Protein AF-A0A914E2M4-F1 (afdb_monomer)

Radius of gyration: 13.83 Å; Cα contacts (8 Å, |Δi|>4): 67; chains: 1; bounding box: 36×30×30 Å

pLDDT: mean 78.27, std 14.94, range [34.06, 93.44]

Secondary structure (DSSP, 8-state):
----------TT--------BPTT-S-TT---TTEEEEE-TTSS--EEEEETTT----------TTSPPP----

Solvent-accessible surface area (backbone atoms only — not comparable to full-atom values): 5306 Å² total; per-residue (Å²): 134,87,79,93,69,80,94,71,74,48,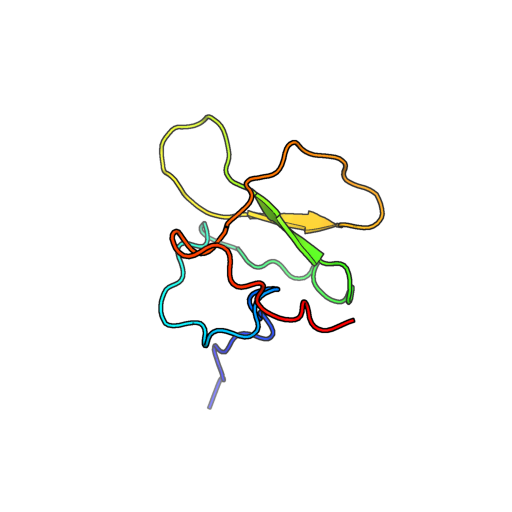69,68,70,54,80,79,87,77,86,52,55,32,94,76,37,79,48,92,82,70,83,52,96,51,56,39,78,46,67,63,93,82,74,79,71,35,33,41,69,42,52,50,86,81,56,86,73,92,83,85,86,86,78,50,94,87,70,58,77,70,74,60,78,125

InterPro domains:
  IPR001304 C-type lectin-like [PF00059] (6-62)
  IPR001304 C-type lectin-like [PS50041] (1-47)
  IPR016186 C-type lectin-like/link domain superfamily [G3DSA:3.10.100.10] (2-66)
  IPR016187 C-type lectin fold [SSF56436] (5-66)

Foldseek 3Di:
DDDPDDPDADQLRDDPPDAQADVCPPDPPPPDPQKDWDDDPPPPRHIYIDRNVPDDDDDDDDDDPVRDDRPRDD

Organism: NCBI:txid290746

Mean predicted aligned error: 7.98 Å

Sequence (74 aa):
MTTFGSNWVWSDGTPVSYTNWNIGQPGDAIKSPSAGLYVTKDGNGKWYSLDGQNDHAPFICQYHSDGSHTELLS

Structure (mmCIF, N/CA/C/O backbone):
data_AF-A0A914E2M4-F1
#
_entry.id   AF-A0A914E2M4-F1
#
loop_
_atom_site.group_PDB
_atom_site.id
_atom_site.type_symbol
_atom_site.label_atom_id
_atom_site.label_alt_id
_atom_site.label_comp_id
_atom_site.label_asym_id
_atom_site.label_entity_id
_atom_site.label_seq_id
_atom_site.pdbx_PDB_ins_code
_atom_site.Cartn_x
_atom_site.Cartn_y
_atom_site.Cartn_z
_atom_site.occupancy
_atom_site.B_iso_or_equiv
_atom_site.auth_seq_id
_atom_site.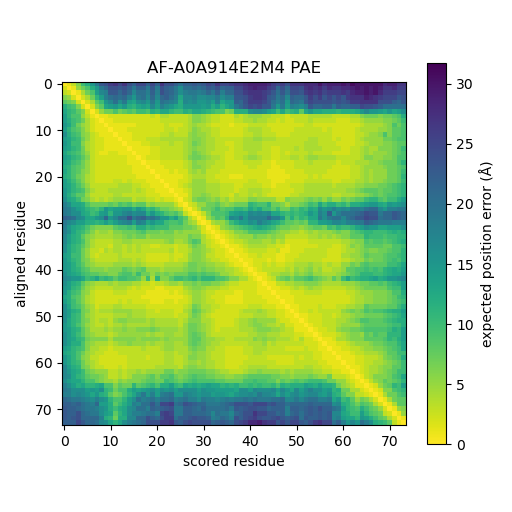auth_comp_id
_atom_site.auth_asym_id
_atom_site.auth_atom_id
_atom_site.pdbx_PDB_model_num
ATOM 1 N N . MET A 1 1 ? 18.559 -19.358 9.340 1.00 34.06 1 MET A N 1
ATOM 2 C CA . MET A 1 1 ? 17.096 -19.153 9.340 1.00 34.06 1 MET A CA 1
ATOM 3 C C . MET A 1 1 ? 16.842 -17.847 8.610 1.00 34.06 1 MET A C 1
ATOM 5 O O . MET A 1 1 ? 17.177 -16.804 9.147 1.00 34.06 1 MET A O 1
ATOM 9 N N . THR A 1 2 ? 16.415 -17.898 7.351 1.00 34.41 2 THR A N 1
ATOM 10 C CA . THR A 1 2 ? 16.157 -16.708 6.526 1.00 34.41 2 THR A CA 1
ATOM 11 C C . THR A 1 2 ? 14.763 -16.182 6.854 1.00 34.41 2 THR A C 1
ATOM 13 O O . THR A 1 2 ? 13.762 -16.816 6.534 1.00 34.41 2 THR A O 1
ATOM 16 N N . THR A 1 3 ? 14.696 -15.059 7.560 1.00 39.50 3 THR A N 1
ATOM 17 C CA . THR A 1 3 ? 13.451 -14.375 7.915 1.00 39.50 3 THR A CA 1
ATOM 18 C C . THR A 1 3 ? 12.859 -13.744 6.651 1.00 39.50 3 THR A C 1
ATOM 20 O O . THR A 1 3 ? 13.291 -12.678 6.228 1.00 39.50 3 THR A O 1
ATOM 23 N N . PHE A 1 4 ? 11.877 -14.389 6.019 1.00 48.03 4 PHE A N 1
ATOM 24 C CA . PHE A 1 4 ? 11.032 -13.757 4.995 1.00 48.03 4 PHE A CA 1
ATOM 25 C C . PHE A 1 4 ? 9.910 -12.954 5.679 1.00 48.03 4 PHE A C 1
ATOM 27 O O . PHE A 1 4 ? 8.737 -13.296 5.573 1.00 48.03 4 PHE A O 1
ATOM 34 N N . GLY A 1 5 ? 10.284 -11.929 6.451 1.00 48.34 5 GLY A N 1
ATOM 35 C CA . GLY A 1 5 ? 9.357 -11.001 7.108 1.00 48.34 5 GLY A CA 1
ATOM 36 C C . GLY A 1 5 ? 9.897 -9.577 6.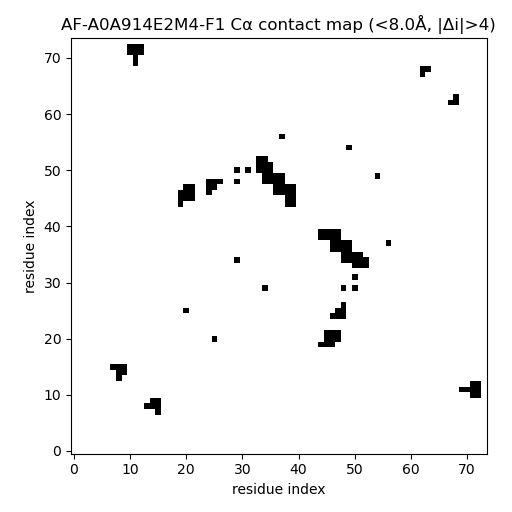968 1.00 48.34 5 GLY A C 1
ATOM 37 O O . GLY A 1 5 ? 10.920 -9.264 7.562 1.00 48.34 5 GLY A O 1
ATOM 38 N N . SER A 1 6 ? 9.399 -8.768 6.032 1.00 58.69 6 SER A N 1
ATOM 39 C CA . SER A 1 6 ? 8.169 -7.968 6.178 1.00 58.69 6 SER A CA 1
ATOM 40 C C . SER A 1 6 ? 8.366 -6.746 7.087 1.00 58.69 6 SER A C 1
ATOM 42 O O . SER A 1 6 ? 7.763 -6.659 8.146 1.00 58.69 6 SER A O 1
ATOM 44 N N . ASN A 1 7 ? 9.168 -5.770 6.647 1.00 71.44 7 ASN A N 1
ATOM 45 C CA . ASN A 1 7 ? 9.232 -4.424 7.249 1.00 71.44 7 ASN A CA 1
ATOM 46 C C . ASN A 1 7 ? 8.083 -3.506 6.770 1.00 71.44 7 ASN A C 1
ATOM 48 O O . ASN A 1 7 ? 8.235 -2.290 6.737 1.00 71.44 7 ASN A O 1
ATOM 52 N N . TRP A 1 8 ? 6.957 -4.080 6.343 1.00 79.50 8 TRP A N 1
ATOM 53 C CA . TRP A 1 8 ? 5.789 -3.320 5.901 1.00 79.50 8 TRP A CA 1
ATOM 54 C C . TRP A 1 8 ? 4.778 -3.226 7.033 1.00 79.50 8 TRP A C 1
ATOM 56 O O . TRP A 1 8 ? 4.472 -4.225 7.682 1.00 79.50 8 TRP A O 1
ATOM 66 N N . VAL A 1 9 ? 4.248 -2.025 7.228 1.00 85.75 9 VAL A N 1
ATOM 67 C CA . VAL A 1 9 ? 3.169 -1.730 8.167 1.00 85.75 9 VAL A CA 1
ATOM 68 C C . VAL A 1 9 ? 2.047 -1.035 7.411 1.00 85.75 9 VAL A C 1
ATOM 70 O O . VAL A 1 9 ? 2.305 -0.299 6.456 1.00 85.75 9 VAL A O 1
ATOM 73 N N . TRP A 1 10 ? 0.806 -1.278 7.820 1.00 87.06 10 TRP A N 1
ATOM 74 C CA . TRP A 1 10 ? -0.306 -0.461 7.354 1.00 87.06 10 TRP A CA 1
ATOM 75 C C . TRP A 1 10 ? -0.261 0.904 8.041 1.00 87.06 10 TRP A C 1
ATOM 77 O O . TRP A 1 10 ? 0.119 1.011 9.207 1.00 87.06 10 TRP A O 1
ATOM 87 N N . SER A 1 11 ? -0.655 1.953 7.319 1.00 85.75 11 SER A N 1
ATOM 88 C CA . SER A 1 11 ? -0.665 3.331 7.831 1.00 85.75 11 SER A CA 1
ATOM 89 C C . SER A 1 11 ? -1.643 3.545 8.991 1.00 85.75 11 SER A C 1
ATOM 91 O O . SER A 1 11 ? -1.519 4.517 9.726 1.00 85.75 11 SER A O 1
ATOM 93 N N . ASP A 1 12 ? -2.617 2.647 9.150 1.00 85.38 12 ASP A N 1
ATOM 94 C CA . ASP A 1 12 ? -3.587 2.640 10.248 1.00 85.38 12 ASP A CA 1
ATOM 95 C C . ASP A 1 12 ? -3.095 1.857 11.485 1.00 85.38 12 ASP A C 1
ATOM 97 O O . ASP A 1 12 ? -3.815 1.736 12.473 1.00 85.38 12 ASP A O 1
ATOM 101 N N . GLY A 1 13 ? -1.880 1.297 11.438 1.00 85.25 13 GLY A N 1
ATOM 102 C CA . GLY A 1 13 ? -1.291 0.518 12.527 1.00 85.25 13 GLY A CA 1
ATOM 103 C C . GLY A 1 13 ? -1.861 -0.893 12.690 1.00 85.25 13 GLY A C 1
ATOM 104 O O . GLY A 1 13 ? -1.438 -1.617 13.596 1.00 85.25 13 GLY A O 1
ATOM 105 N N . THR A 1 14 ? -2.790 -1.326 11.833 1.00 86.44 14 THR A N 1
ATOM 106 C CA . THR A 1 14 ? -3.310 -2.694 11.890 1.00 86.44 14 THR A CA 1
ATOM 107 C C . THR A 1 14 ? -2.220 -3.710 11.524 1.00 86.44 14 THR A C 1
ATOM 109 O O . THR A 1 14 ? -1.356 -3.451 10.678 1.00 86.44 14 THR A O 1
ATOM 112 N N . PRO A 1 15 ? -2.213 -4.897 12.159 1.00 88.06 15 PRO A N 1
ATOM 113 C CA . PRO A 1 15 ? -1.204 -5.905 11.871 1.00 88.06 15 PRO A CA 1
ATOM 114 C C . PRO A 1 15 ? -1.376 -6.460 10.454 1.00 88.06 15 PRO A C 1
ATOM 116 O O . PRO A 1 15 ? -2.478 -6.815 10.028 1.00 88.06 15 PRO A O 1
ATOM 119 N N . VAL A 1 16 ? -0.263 -6.614 9.736 1.00 87.00 16 VAL A N 1
ATOM 120 C CA . VAL A 1 16 ? -0.258 -7.247 8.413 1.00 87.00 16 VAL A CA 1
ATOM 121 C C . VAL A 1 16 ? -0.565 -8.740 8.561 1.00 87.00 16 VAL A C 1
ATOM 123 O O . VAL A 1 16 ? 0.275 -9.521 9.000 1.00 87.00 16 VAL A O 1
ATOM 126 N N . SER A 1 17 ? -1.774 -9.144 8.174 1.00 89.75 17 SER A N 1
ATOM 127 C CA . SER A 1 17 ? -2.224 -10.546 8.170 1.00 89.75 17 SER A CA 1
ATOM 128 C C . SER A 1 17 ? -2.259 -11.174 6.773 1.00 89.75 17 SER A C 1
ATOM 130 O O . SER A 1 17 ? -2.376 -12.391 6.637 1.00 89.75 17 SER A O 1
ATOM 132 N N . TYR A 1 18 ? -2.138 -10.355 5.727 1.00 89.94 18 TYR A N 1
ATOM 133 C CA . TYR A 1 18 ? -2.223 -10.772 4.333 1.00 89.94 18 TYR A CA 1
ATOM 134 C C . TYR A 1 18 ? -1.249 -9.976 3.469 1.00 89.94 18 TYR A C 1
ATOM 136 O O . TYR A 1 18 ? -1.106 -8.765 3.640 1.00 89.94 18 TYR A O 1
ATOM 144 N N . THR A 1 19 ? -0.615 -10.655 2.509 1.00 89.25 19 THR A N 1
ATOM 145 C CA . THR A 1 19 ? 0.150 -9.997 1.448 1.00 89.25 19 THR A CA 1
ATOM 146 C C . THR A 1 19 ? -0.159 -10.588 0.075 1.00 89.25 19 THR A C 1
ATOM 148 O O . THR A 1 19 ? -0.392 -11.790 -0.046 1.00 89.25 19 THR A O 1
ATOM 151 N N . ASN A 1 20 ? -0.146 -9.750 -0.967 1.00 91.88 20 ASN A N 1
ATOM 152 C CA . ASN A 1 20 ? -0.330 -10.176 -2.361 1.00 91.88 20 ASN A CA 1
ATOM 153 C C . ASN A 1 20 ? 0.756 -9.633 -3.298 1.00 91.88 20 ASN A C 1
ATOM 155 O O . ASN A 1 20 ? 0.473 -9.226 -4.425 1.00 91.88 20 ASN A O 1
ATOM 159 N N . TRP A 1 21 ? 2.002 -9.596 -2.833 1.00 89.88 21 TRP A N 1
ATOM 160 C CA . TRP A 1 21 ? 3.128 -9.130 -3.637 1.00 89.88 21 TRP A CA 1
ATOM 161 C C . TRP A 1 21 ? 3.267 -9.900 -4.953 1.00 89.88 21 TRP A C 1
ATOM 163 O O . TRP A 1 21 ? 3.037 -11.113 -5.020 1.00 89.88 21 TRP A O 1
ATOM 173 N N . ASN A 1 22 ? 3.635 -9.183 -6.015 1.00 90.88 22 ASN A N 1
ATOM 174 C CA . ASN A 1 22 ? 4.049 -9.822 -7.253 1.00 90.88 22 ASN A CA 1
ATOM 175 C C . ASN A 1 22 ? 5.384 -10.566 -7.065 1.00 90.88 22 ASN A C 1
ATOM 177 O O . ASN A 1 22 ? 6.136 -10.314 -6.123 1.00 90.88 22 ASN A O 1
ATOM 181 N N . ILE A 1 23 ? 5.712 -11.467 -7.990 1.00 88.19 23 ILE A N 1
ATOM 182 C CA . ILE A 1 23 ? 7.015 -12.138 -8.007 1.00 88.19 23 ILE A CA 1
ATOM 183 C C . ILE A 1 23 ? 8.129 -11.080 -8.063 1.00 88.19 23 ILE A C 1
ATOM 185 O O . ILE A 1 23 ? 8.111 -10.191 -8.914 1.00 88.19 23 ILE A O 1
ATOM 189 N N . GLY A 1 24 ? 9.093 -11.181 -7.143 1.00 85.25 24 GLY A N 1
ATOM 190 C CA . GLY A 1 24 ? 10.194 -10.221 -7.010 1.00 85.25 24 GLY A CA 1
ATOM 191 C C . GLY A 1 24 ? 9.839 -8.943 -6.243 1.00 85.25 24 GLY A C 1
ATOM 192 O O . GLY A 1 24 ? 10.644 -8.017 -6.223 1.00 85.25 24 GLY A O 1
ATOM 193 N N . GLN A 1 25 ? 8.654 -8.882 -5.629 1.00 85.81 25 GLN A N 1
ATOM 194 C CA . GLN A 1 25 ? 8.218 -7.796 -4.754 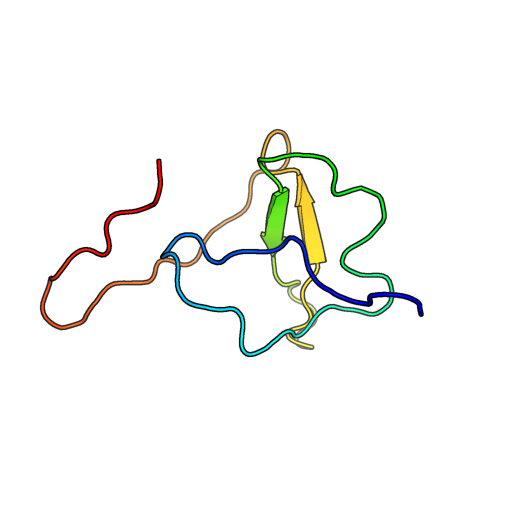1.00 85.81 25 GLN A CA 1
ATOM 195 C C . GLN A 1 25 ? 8.011 -8.312 -3.316 1.00 85.81 25 GLN A C 1
ATOM 197 O O . GLN A 1 25 ? 7.651 -9.480 -3.142 1.00 85.81 25 GLN A O 1
ATOM 202 N N . PRO A 1 26 ? 8.196 -7.474 -2.281 1.00 81.69 26 PRO A N 1
ATOM 203 C CA . PRO A 1 26 ? 8.845 -6.162 -2.327 1.00 81.69 26 PRO A CA 1
ATOM 204 C C . PRO A 1 26 ? 10.315 -6.290 -2.779 1.00 81.69 26 PRO A C 1
ATOM 206 O O . PRO A 1 26 ? 11.030 -7.156 -2.283 1.00 81.69 26 PRO A O 1
ATOM 209 N N . GLY A 1 27 ? 10.746 -5.484 -3.757 1.00 72.12 27 GLY A N 1
ATOM 210 C CA . GLY A 1 27 ? 12.112 -5.554 -4.301 1.00 72.12 27 GLY A CA 1
ATOM 211 C C . GLY A 1 27 ? 13.166 -4.881 -3.407 1.00 72.12 27 GLY A C 1
ATOM 212 O O . GLY A 1 27 ? 12.837 -4.219 -2.425 1.00 72.12 27 GLY A O 1
ATOM 213 N N . ASP A 1 28 ? 14.447 -4.964 -3.786 1.00 62.78 28 ASP A N 1
ATOM 214 C CA . ASP A 1 28 ? 15.574 -4.362 -3.037 1.00 62.78 28 ASP A CA 1
ATOM 215 C C . ASP A 1 28 ? 15.542 -2.820 -2.958 1.00 62.78 28 ASP A C 1
ATOM 217 O O . ASP A 1 28 ? 16.284 -2.216 -2.181 1.00 62.78 28 ASP A O 1
ATOM 221 N N . ALA A 1 29 ? 14.665 -2.171 -3.732 1.00 53.66 29 ALA A N 1
ATOM 222 C CA . ALA A 1 29 ? 14.469 -0.720 -3.736 1.00 53.66 29 ALA A CA 1
ATOM 223 C C . ALA A 1 29 ? 13.888 -0.167 -2.417 1.00 53.66 29 ALA A C 1
ATOM 225 O O . ALA A 1 29 ? 13.842 1.045 -2.214 1.00 53.66 29 ALA A O 1
ATOM 226 N N . ILE A 1 30 ? 13.462 -1.026 -1.487 1.00 59.56 30 ILE A N 1
ATOM 227 C CA . ILE A 1 30 ? 12.805 -0.594 -0.251 1.00 59.56 30 ILE A CA 1
ATOM 228 C C . ILE A 1 30 ? 13.828 -0.503 0.875 1.00 59.56 30 ILE A C 1
ATOM 230 O O . ILE A 1 30 ? 14.004 -1.392 1.709 1.00 59.56 30 ILE A O 1
ATOM 234 N N . LYS A 1 31 ? 14.507 0.639 0.894 1.00 61.28 31 LYS A N 1
ATOM 235 C CA . LYS A 1 31 ? 15.122 1.198 2.105 1.00 61.28 31 LYS A CA 1
ATOM 236 C C . LYS A 1 31 ? 14.659 2.635 2.349 1.00 61.28 31 LYS A C 1
ATOM 238 O O . LYS A 1 31 ? 15.329 3.370 3.065 1.00 61.28 31 LYS A O 1
ATOM 243 N N . SER A 1 32 ? 13.541 3.044 1.744 1.00 70.94 32 SER A N 1
ATOM 244 C CA . SER A 1 32 ? 12.939 4.342 2.031 1.00 70.94 32 SER A CA 1
ATOM 245 C C . SER A 1 32 ? 11.862 4.192 3.107 1.00 70.94 32 SER A C 1
ATOM 247 O O . SER A 1 32 ? 10.987 3.337 2.952 1.00 70.94 32 SER A O 1
ATOM 249 N N . PRO A 1 33 ? 11.866 5.029 4.160 1.00 74.62 33 PRO A N 1
ATOM 250 C CA . PRO A 1 33 ? 10.760 5.096 5.114 1.00 74.62 33 PRO A CA 1
ATOM 251 C C . PRO A 1 33 ? 9.449 5.576 4.465 1.00 74.62 33 PRO A C 1
ATOM 253 O O . PRO A 1 33 ? 8.388 5.400 5.047 1.00 74.62 33 PRO A O 1
ATOM 256 N N . SER A 1 34 ? 9.511 6.151 3.258 1.00 80.56 34 SER A N 1
ATOM 257 C CA . SER A 1 34 ? 8.349 6.605 2.485 1.00 80.56 34 SER A CA 1
ATOM 258 C C . SER A 1 34 ? 7.818 5.572 1.485 1.00 80.56 34 SER A C 1
ATOM 260 O O . SER A 1 34 ? 7.012 5.928 0.630 1.00 80.56 34 SER A O 1
ATOM 262 N N . ALA A 1 35 ? 8.304 4.327 1.493 1.00 84.44 35 ALA A N 1
ATOM 263 C CA . ALA A 1 35 ? 7.873 3.339 0.507 1.00 84.44 35 ALA A CA 1
ATOM 264 C C . ALA A 1 35 ? 6.357 3.086 0.596 1.00 84.44 35 ALA A C 1
ATOM 266 O O . ALA A 1 35 ? 5.802 2.920 1.681 1.00 84.44 35 ALA A O 1
ATOM 267 N N . GLY A 1 36 ? 5.698 3.039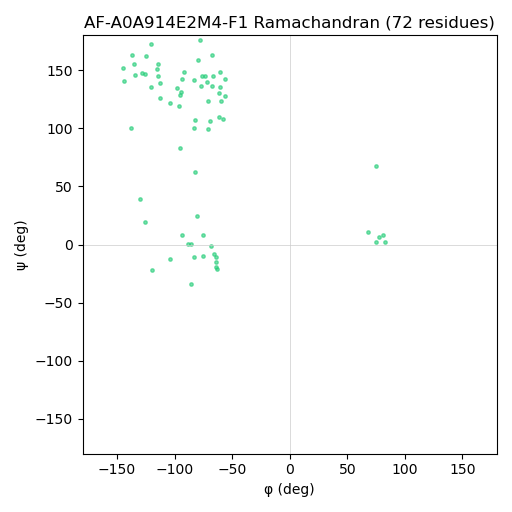 -0.561 1.00 86.56 36 GLY A N 1
ATOM 268 C CA . GLY A 1 36 ? 4.257 2.814 -0.676 1.00 86.56 36 GLY A CA 1
ATOM 269 C C . GLY A 1 36 ? 3.920 1.572 -1.498 1.00 86.56 36 GLY A C 1
ATOM 270 O O . GLY A 1 36 ? 4.784 0.961 -2.130 1.00 86.56 36 GLY A O 1
ATOM 271 N N . LEU A 1 37 ? 2.641 1.212 -1.520 1.00 89.81 37 LEU A N 1
ATOM 272 C CA . LEU A 1 37 ? 2.112 0.087 -2.288 1.00 89.81 37 LEU A CA 1
ATOM 273 C C . LEU A 1 37 ? 1.209 0.583 -3.415 1.00 89.81 37 LEU A C 1
ATOM 275 O O . LEU A 1 37 ? 0.375 1.460 -3.201 1.00 89.81 37 LEU A O 1
ATOM 279 N N . TYR A 1 38 ? 1.326 -0.026 -4.595 1.00 90.12 38 TYR A N 1
ATOM 280 C CA . TYR A 1 38 ? 0.373 0.172 -5.685 1.00 90.12 38 TYR A CA 1
ATOM 281 C C . TYR A 1 38 ? 0.009 -1.141 -6.382 1.00 90.12 38 TYR A C 1
ATOM 283 O O . TYR A 1 38 ? 0.696 -2.160 -6.262 1.00 90.12 38 TYR A O 1
ATOM 291 N N . VAL A 1 39 ? -1.098 -1.094 -7.124 1.00 91.19 39 VAL A N 1
ATOM 292 C CA . VAL A 1 39 ? -1.615 -2.196 -7.941 1.00 91.19 39 VAL A CA 1
ATOM 293 C C . VAL A 1 39 ? -1.682 -1.739 -9.393 1.00 91.19 39 VAL A C 1
ATOM 295 O O . VAL A 1 39 ? -2.108 -0.622 -9.690 1.00 91.19 39 VAL A O 1
ATOM 298 N N . THR A 1 40 ? -1.242 -2.596 -10.308 1.00 86.69 40 THR A N 1
ATOM 299 C CA . THR A 1 40 ? -1.258 -2.341 -11.750 1.00 86.69 40 THR A CA 1
ATOM 300 C C . THR A 1 40 ? -2.647 -2.578 -12.348 1.00 86.69 40 THR A C 1
ATOM 302 O O . THR A 1 40 ? -3.479 -3.323 -11.835 1.00 86.69 40 THR A O 1
ATOM 305 N N . LYS A 1 41 ? -2.898 -1.974 -13.512 1.00 86.12 41 LYS A N 1
ATOM 306 C CA . LYS A 1 41 ? -4.137 -2.167 -14.288 1.00 86.12 41 LYS A CA 1
ATOM 307 C C . LYS A 1 41 ? -4.219 -3.509 -15.034 1.00 86.12 41 LYS A C 1
ATOM 309 O O . LYS A 1 41 ? -5.077 -3.664 -15.897 1.00 86.12 41 LYS A O 1
ATOM 314 N N . ASP A 1 42 ? -3.290 -4.432 -14.793 1.00 86.88 42 ASP A N 1
ATOM 315 C CA . ASP A 1 42 ? -3.219 -5.720 -15.501 1.00 86.88 42 ASP A CA 1
ATOM 316 C C . ASP A 1 42 ? -4.289 -6.727 -15.033 1.00 86.88 42 ASP A C 1
ATOM 318 O O . ASP A 1 42 ? -4.489 -7.757 -15.673 1.00 86.88 42 ASP A O 1
ATOM 322 N N . GLY A 1 43 ? -4.998 -6.409 -13.944 1.00 83.31 43 GLY A N 1
ATOM 323 C CA . GLY A 1 43 ? -6.116 -7.184 -13.416 1.00 83.31 43 GLY A CA 1
ATOM 324 C C . GLY A 1 43 ? -5.723 -8.374 -12.538 1.00 83.31 43 GLY A C 1
ATOM 325 O O . GLY A 1 43 ? -6.616 -9.075 -12.070 1.00 83.31 43 GLY A O 1
ATOM 326 N N . ASN A 1 44 ? -4.433 -8.613 -12.266 1.00 90.69 44 ASN A N 1
ATOM 327 C CA . ASN A 1 44 ? -4.006 -9.727 -11.404 1.00 90.69 44 ASN A CA 1
ATOM 328 C C . ASN A 1 44 ? -4.068 -9.392 -9.896 1.00 90.69 44 ASN A C 1
ATOM 330 O O . ASN A 1 44 ? -3.919 -10.283 -9.054 1.00 90.69 44 ASN A O 1
ATOM 334 N N . GLY A 1 45 ? -4.278 -8.113 -9.558 1.00 91.50 45 GLY A N 1
ATOM 335 C CA . GLY A 1 45 ? -4.381 -7.609 -8.186 1.00 91.50 45 GLY A CA 1
ATOM 336 C C . GLY A 1 45 ? -3.079 -7.680 -7.384 1.00 91.50 45 GLY A C 1
ATOM 337 O O . GLY A 1 45 ? -3.115 -7.510 -6.163 1.00 91.50 45 GLY A O 1
ATOM 338 N N . LYS A 1 46 ? -1.947 -7.976 -8.034 1.00 93.44 46 LYS A N 1
ATOM 339 C CA . LYS A 1 46 ? -0.642 -8.129 -7.396 1.00 93.44 46 LYS A CA 1
ATOM 340 C C . LYS A 1 46 ? -0.047 -6.779 -7.034 1.00 93.44 46 LYS A C 1
ATOM 342 O O . LYS A 1 46 ? -0.229 -5.780 -7.726 1.00 93.44 46 LYS A O 1
ATOM 347 N N . TRP A 1 47 ? 0.661 -6.773 -5.915 1.00 91.56 47 TRP A N 1
ATOM 348 C CA . TRP A 1 47 ? 1.217 -5.564 -5.331 1.00 91.56 47 TRP A CA 1
ATOM 349 C C . TRP A 1 47 ? 2.651 -5.343 -5.790 1.00 91.56 47 TRP A C 1
ATOM 351 O O . TRP A 1 47 ? 3.444 -6.286 -5.892 1.00 91.56 47 TRP A O 1
ATOM 361 N N . TYR A 1 48 ? 2.977 -4.077 -6.001 1.00 88.88 48 TYR A N 1
ATOM 362 C CA . TYR A 1 48 ? 4.309 -3.586 -6.311 1.00 88.88 48 TYR A CA 1
ATOM 363 C C . TYR A 1 48 ? 4.643 -2.459 -5.339 1.00 88.88 48 TYR A C 1
ATOM 365 O O . TYR A 1 48 ? 3.755 -1.728 -4.892 1.00 88.88 48 TYR A O 1
ATOM 373 N N . SER A 1 49 ? 5.917 -2.323 -4.990 1.00 86.75 49 SER A N 1
ATOM 374 C CA . SER A 1 49 ? 6.367 -1.187 -4.192 1.00 86.75 49 SER A CA 1
ATOM 375 C C . SER A 1 49 ? 6.620 0.037 -5.059 1.00 86.75 49 SER A C 1
ATOM 377 O O . SER A 1 49 ? 7.192 -0.101 -6.141 1.00 86.75 49 SER A O 1
ATOM 379 N N . LEU A 1 50 ? 6.269 1.213 -4.550 1.00 86.38 50 LEU A N 1
ATOM 380 C CA . LEU A 1 50 ? 6.622 2.517 -5.114 1.00 86.38 50 LEU A CA 1
ATOM 381 C C . LEU A 1 50 ? 7.557 3.291 -4.179 1.00 86.38 50 LEU A C 1
ATOM 383 O O . LEU A 1 50 ? 7.539 3.087 -2.959 1.00 86.38 50 LEU A O 1
ATOM 387 N N . ASP A 1 51 ? 8.333 4.212 -4.742 1.00 84.31 51 ASP A N 1
ATOM 388 C CA . ASP A 1 51 ? 9.061 5.209 -3.964 1.00 84.31 51 ASP A CA 1
ATOM 389 C C . ASP A 1 51 ? 8.133 6.384 -3.641 1.00 84.31 51 ASP A C 1
ATOM 391 O O . ASP A 1 51 ? 7.927 7.269 -4.467 1.00 84.31 51 ASP A O 1
ATOM 395 N N . GLY A 1 52 ? 7.588 6.441 -2.423 1.00 83.00 52 GLY A N 1
ATOM 396 C CA 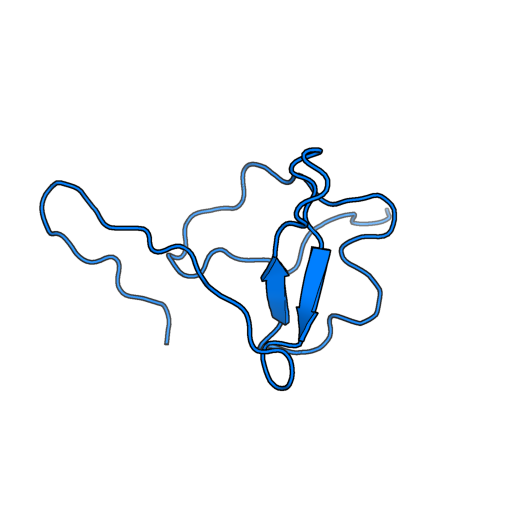. GLY A 1 52 ? 6.646 7.501 -2.052 1.00 83.00 52 GLY A CA 1
ATOM 397 C C . GLY A 1 52 ? 7.246 8.906 -1.946 1.00 83.00 52 GLY A C 1
ATOM 398 O O . GLY A 1 52 ? 6.505 9.833 -1.641 1.00 83.00 52 GLY A O 1
ATOM 399 N N . GLN A 1 53 ? 8.555 9.094 -2.170 1.00 83.50 53 GLN A N 1
ATOM 400 C CA . GLN A 1 53 ? 9.138 10.436 -2.320 1.00 83.50 53 GLN A CA 1
ATOM 401 C C . GLN A 1 53 ? 9.050 10.977 -3.750 1.00 83.50 53 GLN A C 1
ATOM 403 O O . GLN A 1 53 ? 8.916 12.186 -3.924 1.00 83.50 53 GLN A O 1
ATOM 408 N N . ASN A 1 54 ? 9.157 10.110 -4.760 1.00 83.88 54 ASN A N 1
ATOM 409 C CA . ASN A 1 54 ? 9.312 10.526 -6.158 1.00 83.88 54 ASN A CA 1
ATOM 410 C C . ASN A 1 54 ? 8.175 10.035 -7.065 1.00 83.88 54 ASN A C 1
ATOM 412 O O . ASN A 1 54 ? 7.927 10.632 -8.114 1.00 83.88 54 ASN A O 1
ATOM 416 N N . ASP A 1 55 ? 7.465 8.980 -6.664 1.00 84.75 55 ASP A N 1
ATOM 417 C CA . ASP A 1 55 ? 6.366 8.401 -7.425 1.00 84.75 55 ASP A CA 1
ATOM 418 C C . ASP A 1 55 ? 5.023 8.946 -6.930 1.00 84.75 55 ASP A C 1
ATOM 420 O O . ASP A 1 55 ? 4.625 8.752 -5.780 1.00 84.75 55 ASP A O 1
ATOM 424 N N . HIS A 1 56 ? 4.287 9.614 -7.818 1.00 84.25 56 HIS A N 1
ATOM 425 C CA . HIS A 1 56 ? 2.947 10.122 -7.529 1.00 84.25 56 HIS A CA 1
ATOM 426 C C . HIS A 1 56 ? 1.895 9.232 -8.197 1.00 84.25 56 HIS A C 1
ATOM 428 O O . HIS A 1 56 ? 1.875 9.088 -9.421 1.00 84.25 56 HIS A O 1
ATOM 434 N N . ALA A 1 57 ? 0.991 8.668 -7.398 1.00 85.75 57 ALA A N 1
ATOM 435 C CA . ALA A 1 57 ? -0.064 7.771 -7.859 1.00 85.75 57 ALA A CA 1
ATOM 436 C C . ALA A 1 57 ? -1.415 8.119 -7.210 1.00 85.75 57 ALA A C 1
ATOM 438 O O . ALA A 1 57 ? -1.445 8.698 -6.120 1.00 85.75 57 ALA A O 1
ATOM 439 N N . PRO A 1 58 ? -2.550 7.770 -7.846 1.00 88.81 58 PRO A N 1
ATOM 440 C CA . PRO A 1 58 ? -3.833 7.787 -7.154 1.00 88.81 58 PRO A CA 1
ATOM 441 C C . PRO A 1 58 ? -3.806 6.824 -5.958 1.00 88.81 58 PRO A C 1
ATOM 443 O O . PRO A 1 58 ? -3.146 5.786 -6.003 1.00 88.81 58 PRO A O 1
ATOM 446 N N . PHE A 1 59 ? -4.554 7.155 -4.907 1.00 88.12 59 PHE A N 1
ATOM 447 C CA . PHE A 1 59 ? -4.594 6.390 -3.661 1.00 88.12 59 PHE A CA 1
ATOM 448 C C . PHE A 1 59 ? -6.019 5.985 -3.281 1.00 88.12 59 PHE A C 1
ATOM 450 O O . PHE A 1 59 ? -7.003 6.538 -3.775 1.00 88.12 59 PHE A O 1
ATOM 457 N N . ILE A 1 60 ? -6.110 4.994 -2.395 1.00 89.56 60 ILE A N 1
ATOM 458 C CA . ILE A 1 60 ? -7.362 4.481 -1.838 1.00 89.56 60 ILE A CA 1
ATOM 459 C C . ILE A 1 60 ? -7.380 4.833 -0.352 1.00 89.56 60 ILE A C 1
ATOM 461 O O . ILE A 1 60 ? -6.445 4.497 0.371 1.00 89.56 60 ILE A O 1
ATOM 465 N N . CYS A 1 61 ? -8.445 5.492 0.102 1.00 88.19 61 CYS A N 1
ATOM 466 C CA . CYS A 1 61 ? -8.655 5.779 1.518 1.00 88.19 61 CYS A CA 1
ATOM 467 C C . CYS A 1 61 ? -9.469 4.677 2.188 1.00 88.19 61 CYS A C 1
ATOM 469 O O . CYS A 1 61 ? -10.395 4.121 1.594 1.00 88.19 61 CYS A O 1
ATOM 471 N N . GLN A 1 62 ? -9.193 4.463 3.467 1.00 87.75 62 GLN A N 1
ATOM 472 C CA . GLN A 1 62 ? -10.044 3.708 4.373 1.00 87.75 62 GLN A CA 1
ATOM 473 C C . GLN A 1 62 ? -10.588 4.653 5.447 1.00 87.75 62 GLN A C 1
ATOM 475 O O . GLN A 1 62 ? -9.906 5.588 5.860 1.00 87.75 62 GLN A O 1
ATOM 480 N N . TYR A 1 63 ? -11.819 4.416 5.888 1.00 84.00 63 TYR A N 1
ATOM 481 C CA . TYR A 1 63 ? -12.445 5.125 7.001 1.00 84.00 63 TYR A CA 1
ATOM 482 C C . TYR A 1 63 ? -13.347 4.165 7.774 1.00 84.00 63 TYR A C 1
ATOM 484 O O . TYR A 1 63 ? -13.879 3.211 7.198 1.00 84.00 63 TYR A O 1
ATOM 492 N N . HIS A 1 64 ? -13.532 4.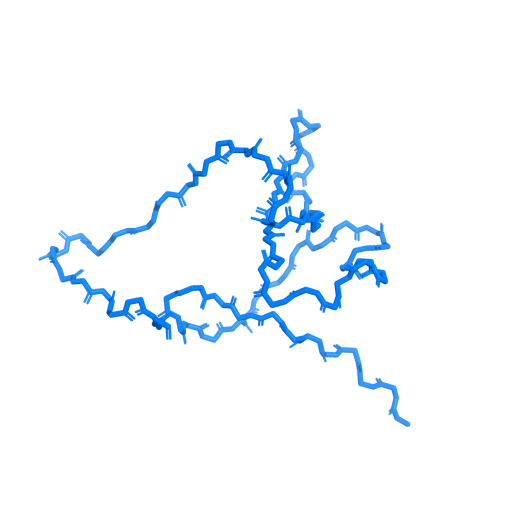409 9.070 1.00 82.19 64 HIS A N 1
ATOM 493 C CA . HIS A 1 64 ? -14.509 3.655 9.843 1.00 82.19 64 HIS A CA 1
ATOM 494 C C . HIS A 1 64 ? -15.918 4.162 9.537 1.00 82.19 64 HIS A C 1
ATOM 496 O O . HIS A 1 64 ? -16.171 5.367 9.476 1.00 82.19 64 HIS A O 1
ATOM 502 N N . SER A 1 65 ? -16.861 3.238 9.356 1.00 83.62 65 SER A N 1
ATOM 503 C CA . SER A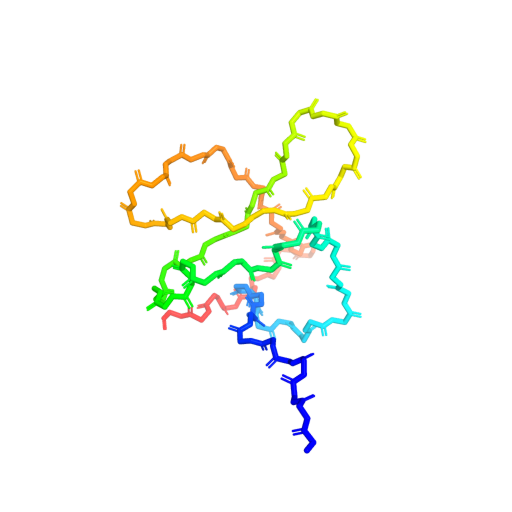 1 65 ? -18.256 3.575 9.044 1.00 83.62 65 SER A CA 1
ATOM 504 C C . SER A 1 65 ? -18.958 4.359 10.156 1.00 83.62 65 SER A C 1
ATOM 506 O O . SER A 1 65 ? -19.961 5.014 9.896 1.00 83.62 65 SER A O 1
ATOM 508 N N . ASP A 1 66 ? -18.452 4.278 11.386 1.00 84.81 66 ASP A N 1
ATOM 509 C CA . ASP A 1 66 ? -18.962 5.000 12.554 1.00 84.81 66 ASP A CA 1
ATOM 510 C C . ASP A 1 66 ? -18.384 6.421 12.698 1.00 84.81 66 ASP A C 1
ATOM 512 O O . ASP A 1 66 ? -18.738 7.135 13.635 1.00 84.81 66 ASP A O 1
ATOM 516 N N . GLY A 1 67 ? -17.518 6.850 11.772 1.00 73.62 67 GLY A N 1
ATOM 517 C CA . GLY A 1 67 ? -16.886 8.168 11.792 1.00 73.62 67 GLY A CA 1
ATOM 518 C C . GLY A 1 67 ? -15.726 8.293 12.781 1.00 73.62 67 GLY A C 1
ATOM 519 O O . GLY A 1 67 ? -15.203 9.393 12.956 1.00 73.62 67 GLY A O 1
ATOM 520 N N . SER A 1 68 ? -15.305 7.200 13.424 1.00 74.00 68 SER A N 1
ATOM 521 C CA . SER A 1 68 ? -14.084 7.208 14.224 1.00 74.00 68 SER A CA 1
ATOM 522 C C . SER A 1 68 ? -12.848 7.280 13.321 1.00 74.00 68 SER A C 1
ATOM 524 O O . SER A 1 68 ? -12.779 6.675 12.250 1.00 74.00 68 SER A O 1
ATOM 526 N N . HIS A 1 69 ? -11.866 8.070 13.744 1.00 64.62 69 HIS A N 1
ATOM 527 C CA . HIS A 1 69 ? -10.579 8.166 13.070 1.00 64.62 69 HIS A CA 1
ATOM 528 C C . HIS A 1 69 ? -9.594 7.225 13.757 1.00 64.62 69 HIS A C 1
ATOM 530 O O . HIS A 1 69 ? -9.411 7.305 14.972 1.00 64.62 69 HIS A O 1
ATOM 536 N N . THR A 1 70 ? -8.927 6.371 12.988 1.00 62.00 70 THR A N 1
ATOM 537 C CA . THR A 1 70 ? -7.676 5.760 13.438 1.00 62.00 70 THR A CA 1
ATOM 538 C C . THR A 1 70 ? -6.629 6.867 13.439 1.00 62.00 70 THR A C 1
ATOM 540 O O . THR A 1 70 ? -6.454 7.535 12.418 1.00 62.00 70 THR A O 1
ATOM 543 N N . GLU A 1 71 ? -5.978 7.124 14.576 1.00 59.66 71 GLU A N 1
ATOM 544 C CA . GLU A 1 71 ? -4.830 8.031 14.604 1.00 59.66 71 GLU A CA 1
ATOM 545 C C . GLU A 1 71 ? -3.781 7.472 13.638 1.00 59.66 71 GLU A C 1
ATOM 547 O O . GLU A 1 71 ? -3.197 6.417 13.883 1.00 59.66 71 GLU A O 1
ATOM 552 N N . LEU A 1 72 ? -3.603 8.140 12.494 1.00 56.34 72 LEU A N 1
ATOM 553 C CA . LEU A 1 72 ? -2.513 7.828 11.579 1.00 56.34 72 LEU A CA 1
ATOM 554 C C . LEU A 1 72 ? -1.224 8.037 12.368 1.00 56.34 72 LEU A C 1
ATOM 556 O O . LEU A 1 72 ? -1.015 9.119 12.920 1.00 56.34 72 LEU A O 1
ATOM 560 N N . LEU A 1 73 ? -0.389 7.003 12.453 1.00 52.81 73 LEU A N 1
ATOM 561 C CA . LEU A 1 73 ? 0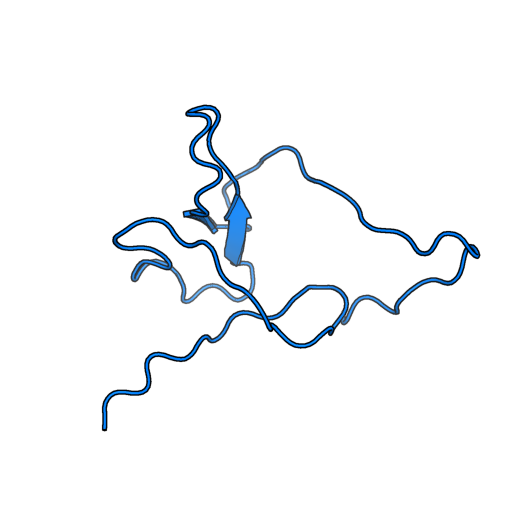.920 7.129 13.080 1.00 52.81 73 LEU A CA 1
ATOM 562 C C . LEU A 1 73 ? 1.714 8.174 12.279 1.00 52.81 73 LEU A C 1
ATOM 564 O O . LEU A 1 73 ? 2.038 7.940 11.114 1.00 52.81 73 LEU A O 1
ATOM 568 N N . SER A 1 74 ? 1.928 9.344 12.890 1.00 45.62 74 SER A N 1
ATOM 569 C CA . SER A 1 74 ? 2.725 10.453 12.350 1.00 45.62 74 SER A CA 1
ATOM 570 C C . SER A 1 74 ? 4.208 10.125 12.330 1.00 45.62 74 SER A C 1
ATOM 572 O O . SER A 1 74 ? 4.677 9.627 13.383 1.00 45.62 74 SER A O 1
#